Protein AF-A0A962I9Q2-F1 (afdb_monomer_lite)

Sequence (167 aa):
MNTPLRLLSTALTLSVSMLVAMPAAAHQPDPVRQAERAGRWLQLDPQQVEQLAHFFTDVRLQRVSRRSDLRDQLLAVLTPEQRIRWQELRGQGPRWQDVDMGLEERLSWWQSALDLSQSQLAQIRQQLQQARSQAQQTRAQRRAELEAIVGTDKAQRIAEWADRRRR

Foldseek 3Di:
DDDDDDDPDPDDPLDPVPLQLDDPPDDPDQLLVLLVVLCVVLVNDPVLSVLSSVLSVVSVVVSVVLVVVLVVQLVVLADPVLNVLVVVCVPVADDSNPPVQDPVNSLVVSCVSSVDDPVSSVSNVVSVVVSVVVSVVVVVVSLVSNCVSRNPVSSSVSSVVVVVVVD

Secondary structure (DSSP, 8-state):
----------------TTTTSPPPSS-PPPHHHHHHHHHHHHT--HHHHHHHHHHHHHHHHHHHHHHHHHHHHHHHHS-HHHHHHHHHTTTTSPPTT-TTS-HHHHHHHHHHHHT--HHHHHHHHHHHHHHHHHHHHHHHHHHHHHHHHH-HHHHHHHHHHHHHTT-

pLDDT: mean 75.18, std 19.39, range [30.12, 94.94]

Structure (mmCIF, N/CA/C/O backbone):
data_AF-A0A962I9Q2-F1
#
_entry.id   AF-A0A962I9Q2-F1
#
loop_
_atom_site.group_PDB
_atom_site.id
_atom_site.type_symbol
_atom_site.label_atom_id
_atom_site.label_alt_id
_atom_site.label_comp_id
_atom_site.label_asym_id
_atom_site.label_entity_id
_atom_site.label_seq_id
_atom_site.pdbx_PDB_ins_code
_atom_site.Cartn_x
_atom_site.Cartn_y
_atom_site.Cartn_z
_atom_site.occupancy
_atom_site.B_iso_or_equiv
_atom_site.auth_seq_id
_atom_site.auth_comp_id
_atom_site.auth_asym_id
_atom_site.auth_atom_id
_atom_site.pdbx_PDB_model_num
ATOM 1 N N . MET A 1 1 ? -26.429 -38.174 18.834 1.00 37.44 1 MET A N 1
ATOM 2 C CA . MET A 1 1 ? -25.461 -38.104 17.719 1.00 37.44 1 MET A CA 1
ATOM 3 C C . MET A 1 1 ? -25.280 -36.639 17.366 1.00 37.44 1 MET A C 1
ATOM 5 O O . MET A 1 1 ? -26.260 -35.966 17.086 1.00 37.44 1 MET A O 1
ATOM 9 N N . ASN A 1 2 ? -24.051 -36.151 17.523 1.00 42.28 2 ASN A N 1
ATOM 10 C CA . ASN A 1 2 ? -23.639 -34.762 17.335 1.00 42.28 2 ASN A CA 1
ATOM 11 C C . ASN A 1 2 ? -23.337 -34.484 15.860 1.00 42.28 2 ASN A C 1
ATOM 13 O O . ASN A 1 2 ? -22.423 -35.098 15.319 1.00 42.28 2 ASN A O 1
ATOM 17 N N . THR A 1 3 ? -23.997 -33.486 15.275 1.00 37.88 3 THR A N 1
ATOM 18 C CA . THR A 1 3 ? -23.502 -32.749 14.100 1.00 37.88 3 THR A CA 1
ATOM 19 C C . THR A 1 3 ? -24.063 -31.324 14.112 1.00 37.88 3 THR A C 1
ATOM 21 O O . THR A 1 3 ? -25.251 -31.151 13.845 1.00 37.88 3 THR A O 1
ATOM 24 N N . PRO A 1 4 ? -23.246 -30.289 14.382 1.00 41.81 4 PRO A N 1
ATOM 25 C CA . PRO A 1 4 ? -23.592 -28.907 14.082 1.00 41.81 4 PRO A CA 1
ATOM 26 C C . PRO A 1 4 ? -23.031 -28.534 12.701 1.00 41.81 4 PRO A C 1
ATOM 28 O O . PRO A 1 4 ? -21.839 -28.260 12.551 1.00 41.81 4 PRO A O 1
ATOM 31 N N . LEU A 1 5 ? -23.880 -28.517 11.671 1.00 37.12 5 LEU A N 1
ATOM 32 C CA . LEU A 1 5 ? -23.517 -27.969 10.362 1.00 37.12 5 LEU A CA 1
ATOM 33 C C . LEU A 1 5 ? -23.877 -26.483 10.308 1.00 37.12 5 LEU A C 1
ATOM 35 O O . LEU A 1 5 ? -25.006 -26.075 10.059 1.00 37.12 5 LEU A O 1
ATOM 39 N N . ARG A 1 6 ? -22.836 -25.707 10.606 1.00 38.56 6 ARG A N 1
ATOM 40 C CA . ARG A 1 6 ? -22.560 -24.324 10.209 1.00 38.56 6 ARG A CA 1
ATOM 41 C C . ARG A 1 6 ? -23.397 -23.839 9.014 1.00 38.56 6 ARG A C 1
ATOM 43 O O . ARG A 1 6 ? -23.113 -24.205 7.880 1.00 38.56 6 ARG A O 1
ATOM 50 N N . LEU A 1 7 ? -24.326 -22.918 9.264 1.00 35.06 7 LEU A N 1
ATOM 51 C CA . LEU A 1 7 ? -24.948 -22.069 8.241 1.00 35.06 7 LEU A CA 1
ATOM 52 C C . LEU A 1 7 ? -25.103 -20.634 8.761 1.00 35.06 7 LEU A C 1
ATOM 54 O O . LEU A 1 7 ? -26.203 -20.124 8.898 1.00 35.06 7 LEU A O 1
ATOM 58 N N . LEU A 1 8 ? -23.986 -19.976 9.071 1.00 35.38 8 LEU A N 1
ATOM 59 C CA . LEU A 1 8 ? -23.926 -18.521 9.242 1.00 35.38 8 LEU A CA 1
ATOM 60 C C . LEU A 1 8 ? -22.542 -18.045 8.801 1.00 35.38 8 LEU A C 1
ATOM 62 O O . LEU A 1 8 ? -21.641 -17.920 9.623 1.00 35.38 8 LEU A O 1
ATOM 66 N N . SER A 1 9 ? -22.329 -17.855 7.500 1.00 30.12 9 SER A N 1
ATOM 67 C CA . SER A 1 9 ? -21.156 -17.140 6.963 1.00 30.12 9 SER A CA 1
ATOM 68 C C . SER A 1 9 ? -21.390 -16.786 5.494 1.00 30.12 9 SER A C 1
ATOM 70 O O . SER A 1 9 ? -20.625 -17.149 4.607 1.00 30.12 9 SER A O 1
ATOM 72 N N . THR A 1 10 ? -22.480 -16.083 5.220 1.00 33.97 10 THR A N 1
ATOM 73 C CA . THR A 1 10 ? -22.697 -15.416 3.936 1.00 33.97 10 THR A CA 1
ATOM 74 C C . THR A 1 10 ? -22.940 -13.946 4.214 1.00 33.97 10 THR A C 1
ATOM 76 O O . THR A 1 10 ? -23.794 -13.607 5.025 1.00 33.97 10 THR A O 1
ATOM 79 N N . ALA A 1 11 ? -22.175 -13.112 3.508 1.00 30.58 11 ALA A N 1
ATOM 80 C CA . ALA A 1 11 ? -22.222 -11.652 3.474 1.00 30.58 11 ALA A CA 1
ATOM 81 C C . ALA A 1 11 ? -21.512 -10.907 4.618 1.00 30.58 11 ALA A C 1
ATOM 83 O O . ALA A 1 11 ? -22.130 -10.282 5.470 1.00 30.58 11 ALA A O 1
ATOM 84 N N . LEU A 1 12 ? -20.177 -10.867 4.550 1.00 30.83 12 LEU A N 1
ATOM 85 C CA . LEU A 1 12 ? -19.412 -9.748 5.113 1.00 30.83 12 LEU A CA 1
ATOM 86 C C . LEU A 1 12 ? -18.120 -9.500 4.317 1.00 30.83 12 LEU A C 1
ATOM 88 O O . LEU A 1 12 ? -17.022 -9.380 4.853 1.00 30.83 12 LEU A O 1
ATOM 92 N N . THR A 1 13 ? -18.251 -9.353 2.996 1.00 33.12 13 THR A N 1
ATOM 93 C CA . THR A 1 13 ? -17.279 -8.620 2.166 1.00 33.12 13 THR A CA 1
ATOM 94 C C . THR A 1 13 ? -17.419 -7.118 2.426 1.00 33.12 13 THR A C 1
ATOM 96 O O . THR A 1 13 ? -17.725 -6.336 1.532 1.00 33.12 13 THR A O 1
ATOM 99 N N . LEU A 1 14 ? -17.224 -6.701 3.679 1.00 32.25 14 LEU A N 1
ATOM 100 C CA . LEU A 1 14 ? -17.063 -5.293 4.018 1.00 32.25 14 LEU A CA 1
ATOM 101 C C . LEU A 1 14 ? -15.599 -4.925 3.815 1.00 32.25 14 LEU A C 1
ATOM 103 O O . LEU A 1 14 ? -14.709 -5.166 4.631 1.00 32.25 14 LEU A O 1
ATOM 107 N N . SER A 1 15 ? -15.395 -4.413 2.612 1.00 31.53 15 SER A N 1
ATOM 108 C CA . SER A 1 15 ? -14.269 -3.661 2.106 1.00 31.53 15 SER A CA 1
ATOM 109 C C . SER A 1 15 ? -13.566 -2.804 3.163 1.00 31.53 15 SER A C 1
ATOM 111 O O . SER A 1 15 ? -13.882 -1.638 3.359 1.00 31.53 15 SER A O 1
ATOM 113 N N . VAL A 1 16 ? -12.465 -3.312 3.722 1.00 34.25 16 VAL A N 1
ATOM 114 C CA . VAL A 1 16 ? -11.354 -2.440 4.132 1.00 34.25 16 VAL A CA 1
ATOM 115 C C . VAL A 1 16 ? -10.682 -1.961 2.842 1.00 34.25 16 VAL A C 1
ATOM 117 O O . VAL A 1 16 ? -9.605 -2.411 2.443 1.00 34.25 16 VAL A O 1
ATOM 120 N N . SER A 1 17 ? -11.347 -1.039 2.145 1.00 37.56 17 SER A N 1
ATOM 121 C CA . SER A 1 17 ? -10.902 -0.448 0.878 1.00 37.56 17 SER A CA 1
ATOM 122 C C . SER A 1 17 ? -9.641 0.415 1.026 1.00 37.56 17 SER A C 1
ATOM 124 O O . SER A 1 17 ? -9.272 1.136 0.105 1.00 37.56 17 SER A O 1
ATOM 126 N N . MET A 1 18 ? -8.960 0.408 2.175 1.00 39.91 18 MET A N 1
ATOM 127 C CA . MET A 1 18 ? -7.832 1.305 2.440 1.00 39.91 18 MET A CA 1
ATOM 128 C C . MET A 1 18 ? -6.444 0.747 2.116 1.00 39.91 18 MET A C 1
ATOM 130 O O . MET A 1 18 ? -5.516 1.544 2.022 1.00 39.91 18 MET A O 1
ATOM 134 N N . LEU A 1 19 ? -6.251 -0.560 1.909 1.00 38.22 19 LEU A N 1
ATOM 135 C CA . LEU A 1 19 ? -4.876 -1.085 1.790 1.00 38.22 19 LEU A CA 1
ATOM 136 C C . LEU A 1 19 ? -4.349 -1.241 0.349 1.00 38.22 19 LEU A C 1
ATOM 138 O O . LEU A 1 19 ? -3.215 -1.666 0.189 1.00 38.22 19 LEU A O 1
ATOM 142 N N . VAL A 1 20 ? -5.142 -0.950 -0.696 1.00 34.97 20 VAL A N 1
ATOM 143 C CA . VAL A 1 20 ? -4.690 -0.996 -2.122 1.00 34.97 20 VAL A CA 1
ATOM 144 C C . VAL A 1 20 ? -5.275 0.140 -2.979 1.00 34.97 20 VAL A C 1
ATOM 146 O O . VAL A 1 20 ? -4.680 0.467 -3.996 1.00 34.97 20 VAL A O 1
ATOM 149 N N . ALA A 1 21 ? -6.356 0.823 -2.578 1.00 32.22 21 ALA A N 1
ATOM 150 C CA . ALA A 1 21 ? -6.759 2.056 -3.263 1.00 32.22 21 ALA A CA 1
ATOM 151 C C . ALA A 1 21 ? -5.836 3.199 -2.801 1.00 32.22 21 ALA A C 1
ATOM 153 O O . ALA A 1 21 ? -6.007 3.754 -1.715 1.00 32.22 21 ALA A O 1
ATOM 154 N N . MET A 1 22 ? -4.775 3.459 -3.566 1.00 42.94 22 MET A N 1
ATOM 155 C CA . MET A 1 22 ? -3.738 4.444 -3.250 1.00 42.94 22 MET A CA 1
ATOM 156 C C . MET A 1 22 ? -4.220 5.856 -3.582 1.00 42.94 22 MET A C 1
ATOM 158 O O . MET A 1 22 ? -4.371 6.085 -4.758 1.00 42.94 22 MET A O 1
ATOM 162 N N . PRO A 1 23 ? -4.381 6.834 -2.674 1.00 35.72 23 PRO A N 1
ATOM 163 C CA . PRO A 1 23 ? -4.408 8.246 -3.068 1.00 35.72 23 PRO A CA 1
ATOM 164 C C . PRO A 1 23 ? -2.978 8.804 -3.218 1.00 35.72 23 PRO A C 1
ATOM 166 O O . PRO A 1 23 ? -2.090 8.484 -2.416 1.00 35.72 23 PRO A O 1
ATOM 169 N N . ALA A 1 24 ? -2.745 9.639 -4.240 1.00 39.56 24 ALA A N 1
ATOM 170 C CA . ALA A 1 24 ? -1.550 10.477 -4.362 1.00 39.56 24 ALA A CA 1
ATOM 171 C C . ALA A 1 24 ? -1.503 11.490 -3.215 1.00 39.56 24 ALA A C 1
ATOM 173 O O . ALA A 1 24 ? -2.493 11.744 -2.541 1.00 39.56 24 ALA A O 1
ATOM 174 N N . ALA A 1 25 ? -0.319 12.054 -3.000 1.00 41.66 25 ALA A N 1
ATOM 175 C CA . ALA A 1 25 ? 0.096 12.844 -1.844 1.00 41.66 25 ALA A CA 1
ATOM 176 C C . ALA A 1 25 ? -0.668 14.169 -1.590 1.00 41.66 25 ALA A C 1
ATOM 178 O O . ALA A 1 25 ? -0.175 15.016 -0.851 1.00 41.66 25 ALA A O 1
ATOM 179 N N . ALA A 1 26 ? -1.862 14.366 -2.145 1.00 43.34 26 ALA A N 1
ATOM 180 C CA . ALA A 1 26 ? -2.720 15.491 -1.814 1.00 43.34 26 ALA A CA 1
ATOM 181 C C . ALA A 1 26 ? -3.486 15.179 -0.514 1.00 43.34 26 ALA A C 1
ATOM 183 O O . ALA A 1 26 ? -4.490 14.476 -0.519 1.00 43.34 26 ALA A O 1
ATOM 184 N N . HIS A 1 27 ? -2.968 15.683 0.611 1.00 52.44 27 HIS A N 1
ATOM 185 C CA . HIS A 1 27 ? -3.623 15.697 1.927 1.00 52.44 27 HIS A CA 1
ATOM 186 C C . HIS A 1 27 ? -4.040 14.324 2.485 1.00 52.44 27 HIS A C 1
ATOM 188 O O . HIS A 1 27 ? -5.214 14.058 2.743 1.00 52.44 27 HIS A O 1
ATOM 194 N N . GLN A 1 28 ? -3.062 13.461 2.791 1.00 59.19 28 GLN A N 1
ATOM 195 C CA . GLN A 1 28 ? -3.331 12.411 3.781 1.00 59.19 28 GLN A CA 1
ATOM 196 C C . GLN A 1 28 ? -3.584 13.078 5.141 1.00 59.19 28 GLN A C 1
ATOM 198 O O . GLN A 1 28 ? -2.716 13.820 5.608 1.00 59.19 28 GLN A O 1
ATOM 203 N N . PRO A 1 29 ? -4.746 12.853 5.778 1.00 66.06 29 PRO A N 1
ATOM 204 C CA . PRO A 1 29 ? -5.033 13.481 7.054 1.00 66.06 29 PRO A CA 1
ATOM 205 C C . PRO A 1 29 ? -4.037 12.986 8.110 1.00 66.06 29 PRO A C 1
ATOM 207 O O . PRO A 1 29 ? -3.682 11.809 8.122 1.00 66.06 29 PRO A O 1
ATOM 210 N N . ASP A 1 30 ? -3.605 13.875 8.999 1.00 83.88 30 ASP A N 1
ATOM 211 C CA . ASP A 1 30 ? -2.738 13.543 10.134 1.00 83.88 30 ASP A CA 1
ATOM 212 C C . ASP A 1 30 ? -3.307 12.349 10.941 1.00 83.88 30 ASP A C 1
ATOM 214 O O . ASP A 1 30 ? -4.473 12.426 11.350 1.00 83.88 30 ASP A O 1
ATOM 218 N N . PRO A 1 31 ? -2.545 11.246 11.129 1.00 85.12 31 PRO A N 1
ATOM 219 C CA . PRO A 1 31 ? -3.014 10.036 11.807 1.00 85.12 31 PRO A CA 1
ATOM 220 C C . PRO A 1 31 ? -3.522 10.300 13.228 1.00 85.12 31 PRO A C 1
ATOM 222 O O . PRO A 1 31 ? -4.523 9.700 13.616 1.00 85.12 31 PRO A O 1
ATOM 225 N N . VAL A 1 32 ? -2.933 11.255 13.956 1.00 87.31 32 VAL A N 1
ATOM 226 C CA . VAL A 1 32 ? -3.389 11.626 15.306 1.00 87.31 32 VAL A CA 1
ATOM 227 C C . VAL A 1 32 ? -4.784 12.244 15.235 1.00 87.31 32 VAL A C 1
ATOM 229 O O . VAL A 1 32 ? -5.741 11.735 15.818 1.00 87.31 32 VAL A O 1
ATOM 232 N N . ARG A 1 33 ? -4.965 13.258 14.381 1.00 88.75 33 ARG A N 1
ATOM 233 C CA . ARG A 1 33 ? -6.284 13.871 14.141 1.00 88.75 33 ARG A CA 1
ATOM 234 C C . ARG A 1 33 ? -7.304 12.893 13.563 1.00 88.75 33 ARG A C 1
ATOM 236 O O . ARG A 1 33 ? -8.510 13.146 13.631 1.00 88.75 33 ARG A O 1
ATOM 243 N N . GLN A 1 34 ? -6.874 11.843 12.863 1.00 86.38 34 GLN A N 1
ATOM 244 C CA . GLN A 1 34 ? -7.782 10.788 12.408 1.00 86.38 34 GLN A CA 1
ATOM 245 C C . GLN A 1 34 ? -8.267 9.948 13.583 1.00 86.38 34 GLN A C 1
ATOM 247 O O . GLN A 1 34 ? -9.478 9.774 13.713 1.00 86.38 34 GLN A O 1
ATOM 252 N N . ALA A 1 35 ? -7.352 9.495 14.439 1.00 88.88 35 ALA A N 1
ATOM 253 C CA . ALA A 1 35 ? -7.674 8.712 15.622 1.00 88.88 35 ALA A CA 1
ATOM 254 C C . ALA A 1 35 ? -8.592 9.478 16.580 1.00 88.88 35 ALA A C 1
ATOM 256 O O . ALA A 1 35 ? -9.615 8.940 16.979 1.00 88.88 35 ALA A O 1
ATOM 257 N N . GLU A 1 36 ? -8.339 10.762 16.841 1.00 90.00 36 GLU A N 1
ATOM 258 C CA . GLU A 1 36 ? -9.220 11.602 17.670 1.00 90.00 36 GLU A CA 1
ATOM 259 C C . GLU A 1 36 ? -10.638 11.735 17.095 1.00 90.00 36 GLU A C 1
ATOM 261 O O . GLU A 1 36 ? -11.637 11.773 17.817 1.00 90.00 36 GLU A O 1
ATOM 266 N N . ARG A 1 37 ? -10.757 11.849 15.766 1.00 88.75 37 ARG A N 1
ATOM 267 C CA . ARG A 1 37 ? -12.063 11.959 15.098 1.00 88.75 37 ARG A CA 1
ATOM 268 C C . ARG A 1 37 ? -12.814 10.633 15.120 1.00 88.75 37 ARG A C 1
ATOM 270 O O . ARG A 1 37 ? -14.013 10.639 15.388 1.00 88.75 37 ARG A O 1
ATOM 277 N N . ALA A 1 38 ? -12.120 9.526 14.866 1.00 86.56 38 ALA A N 1
ATOM 278 C CA . ALA A 1 38 ? -12.684 8.188 15.000 1.00 86.56 38 ALA A CA 1
ATOM 279 C C . ALA A 1 38 ? -13.093 7.917 16.457 1.00 86.56 38 ALA A C 1
ATOM 281 O O . ALA A 1 38 ? -14.210 7.477 16.701 1.00 86.56 38 ALA A O 1
ATOM 282 N N . GLY A 1 39 ? -12.242 8.293 17.413 1.00 89.25 39 GLY A N 1
ATOM 283 C CA . GLY A 1 39 ? -12.473 8.191 18.849 1.00 89.25 39 GLY A CA 1
ATOM 284 C C . GLY A 1 39 ? -13.740 8.894 19.302 1.00 89.25 39 GLY A C 1
ATOM 285 O O . GLY A 1 39 ? -14.584 8.276 19.943 1.00 89.25 39 GLY A O 1
ATOM 286 N N . ARG A 1 40 ? -13.938 10.149 18.880 1.00 90.25 40 ARG A N 1
ATOM 287 C CA . ARG A 1 40 ? -15.179 10.892 19.154 1.00 90.25 40 ARG A CA 1
ATOM 288 C C . ARG A 1 40 ? -16.413 10.231 18.547 1.00 90.25 40 ARG A C 1
ATOM 290 O O . ARG A 1 40 ? -17.448 10.158 19.197 1.00 90.25 40 ARG A O 1
ATOM 297 N N . TRP A 1 41 ? -16.316 9.747 17.311 1.00 87.44 41 TRP A N 1
ATOM 298 C CA . TRP A 1 41 ? -17.453 9.128 16.624 1.00 87.44 41 TRP A CA 1
ATOM 299 C C . TRP A 1 41 ? -17.824 7.745 17.194 1.00 87.44 41 TRP A C 1
ATOM 301 O O . TRP A 1 41 ? -18.988 7.345 17.153 1.00 87.44 41 TRP A O 1
ATOM 311 N N . LEU A 1 42 ? -16.846 7.025 17.744 1.00 87.25 42 LEU A N 1
ATOM 312 C CA . LEU A 1 42 ? -16.993 5.663 18.270 1.00 87.25 42 LEU A CA 1
ATOM 313 C C . LEU A 1 42 ? -17.046 5.582 19.790 1.00 87.25 42 LEU A C 1
ATOM 315 O O . LEU A 1 42 ? -17.205 4.480 20.316 1.00 87.25 42 LEU A O 1
ATOM 319 N N . GLN A 1 43 ? -16.905 6.720 20.473 1.00 90.50 43 GLN A N 1
ATOM 320 C CA . GLN A 1 43 ? -16.812 6.794 21.929 1.00 90.50 43 GLN A CA 1
ATOM 321 C C . GLN A 1 43 ? -15.723 5.834 22.437 1.00 90.50 43 GLN A C 1
ATOM 323 O O . GLN A 1 43 ? -15.980 4.902 23.201 1.00 90.50 43 GLN A O 1
ATOM 328 N N . LEU A 1 44 ? -14.515 5.989 21.891 1.00 91.25 44 LEU A N 1
ATOM 329 C CA . LEU A 1 44 ? -13.325 5.298 22.387 1.00 91.25 44 LEU A CA 1
ATOM 330 C C 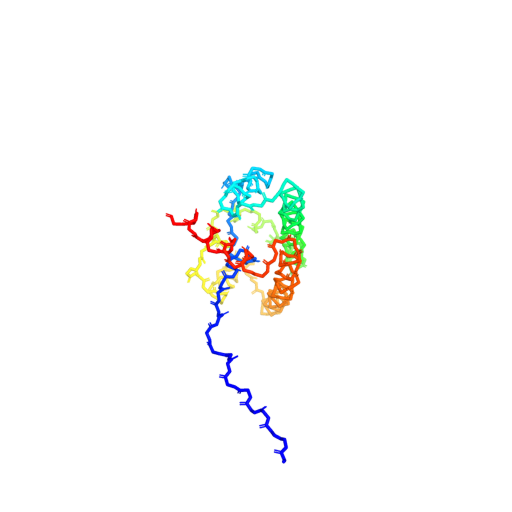. LEU A 1 44 ? -12.813 6.021 23.629 1.00 91.25 44 LEU A C 1
ATOM 332 O O . LEU A 1 44 ? -12.903 7.249 23.709 1.00 91.25 44 LEU A O 1
ATOM 336 N N . ASP A 1 45 ? -12.266 5.269 24.576 1.00 94.75 45 ASP A N 1
ATOM 337 C CA . ASP A 1 45 ? -11.553 5.874 25.696 1.00 94.75 45 ASP A CA 1
ATOM 338 C C . ASP A 1 45 ? -10.212 6.491 25.232 1.00 94.75 45 ASP A C 1
ATOM 340 O O . ASP A 1 45 ? -9.732 6.191 24.130 1.00 94.75 45 ASP A O 1
ATOM 344 N N . PRO A 1 46 ? -9.591 7.374 26.036 1.00 94.38 46 PRO A N 1
ATOM 345 C CA . PRO A 1 46 ? -8.355 8.049 25.644 1.00 94.38 46 PRO A CA 1
ATOM 346 C C . PRO A 1 46 ? -7.203 7.098 25.290 1.00 94.38 46 PRO A C 1
ATOM 348 O O . PRO A 1 46 ? -6.454 7.381 24.355 1.00 94.38 46 PRO A O 1
ATOM 351 N N . GLN A 1 47 ? -7.089 5.960 25.979 1.00 94.94 47 GLN A N 1
ATOM 352 C CA . GLN A 1 47 ? -6.038 4.975 25.733 1.00 94.94 47 GLN A CA 1
ATOM 353 C C . GLN A 1 47 ? -6.261 4.262 24.391 1.00 94.94 47 GLN A C 1
ATOM 355 O O . GLN A 1 47 ? -5.325 4.101 23.608 1.00 94.94 47 GLN A O 1
ATOM 360 N N . GLN A 1 48 ? -7.506 3.907 24.064 1.00 92.50 48 GLN A N 1
ATOM 361 C CA . GLN A 1 48 ? -7.870 3.371 22.749 1.00 92.50 48 GLN A CA 1
ATOM 362 C C . GLN A 1 48 ? -7.600 4.371 21.617 1.00 92.50 48 GLN A C 1
ATOM 364 O O . GLN A 1 48 ? -7.178 3.973 20.530 1.00 92.50 48 GLN A O 1
ATOM 369 N N . VAL A 1 49 ? -7.826 5.669 21.847 1.00 93.31 49 VAL A N 1
ATOM 370 C CA . VAL A 1 49 ? -7.521 6.721 20.860 1.00 93.31 49 VAL A CA 1
ATOM 371 C C . VAL A 1 49 ? -6.020 6.825 20.605 1.00 93.31 49 VAL A C 1
ATOM 373 O O . VAL A 1 49 ? -5.609 6.909 19.447 1.00 93.31 49 VAL A O 1
ATOM 376 N N . GLU A 1 50 ? -5.202 6.781 21.653 1.00 94.81 50 GLU A N 1
ATOM 377 C CA . GLU A 1 50 ? -3.742 6.794 21.535 1.00 94.81 50 GLU A CA 1
ATOM 378 C C . GLU A 1 50 ? -3.228 5.566 20.767 1.00 94.81 50 GLU A C 1
ATOM 380 O O . GLU A 1 50 ? -2.499 5.699 19.780 1.00 94.81 50 GLU A O 1
ATOM 385 N N . GLN A 1 51 ? -3.686 4.366 21.135 1.00 93.25 51 GLN A N 1
ATOM 386 C CA . GLN A 1 51 ? -3.339 3.128 20.430 1.00 93.25 51 GLN A CA 1
ATOM 387 C C . GLN A 1 51 ? -3.771 3.159 18.956 1.00 93.25 51 GLN A C 1
ATOM 389 O O . GLN A 1 51 ? -3.028 2.724 18.072 1.00 93.25 51 GLN A O 1
ATOM 394 N N . LEU A 1 52 ? -4.941 3.731 18.661 1.00 91.19 52 LEU A N 1
ATOM 395 C CA . LEU A 1 52 ? -5.420 3.905 17.293 1.00 91.19 52 LEU A CA 1
ATOM 396 C C . LEU A 1 52 ? -4.559 4.901 16.494 1.00 91.19 52 LEU A C 1
ATOM 398 O O . LEU A 1 52 ? -4.345 4.705 15.295 1.00 91.19 52 LEU A O 1
ATOM 402 N N . ALA A 1 53 ? -4.034 5.950 17.134 1.00 90.62 53 ALA A N 1
ATOM 403 C CA . ALA A 1 53 ? -3.121 6.903 16.503 1.00 90.62 53 ALA A CA 1
ATOM 404 C C . ALA A 1 53 ? -1.788 6.246 16.119 1.00 90.62 53 ALA A C 1
ATOM 406 O O . ALA A 1 53 ? -1.304 6.446 14.996 1.00 90.62 53 ALA A O 1
ATOM 407 N N . HIS A 1 54 ? -1.230 5.417 17.007 1.00 92.56 54 HIS A N 1
ATOM 408 C CA . HIS A 1 54 ? -0.054 4.597 16.706 1.00 92.56 54 HIS A CA 1
ATOM 409 C C . HIS A 1 54 ? -0.327 3.645 15.544 1.00 92.56 54 HIS A C 1
ATOM 411 O O . HIS A 1 54 ? 0.395 3.668 14.547 1.00 92.56 54 HIS A O 1
ATOM 417 N N . PHE A 1 55 ? -1.438 2.910 15.600 1.00 90.50 55 PHE A N 1
ATOM 418 C CA . PHE A 1 55 ? -1.846 2.008 14.528 1.00 90.50 55 PHE A CA 1
ATOM 419 C C . PHE A 1 55 ? -1.950 2.717 13.165 1.00 90.50 55 PHE A C 1
ATOM 421 O O . PHE A 1 55 ? -1.408 2.242 12.164 1.00 90.50 55 PHE A O 1
ATOM 428 N N . PHE A 1 56 ? -2.600 3.885 13.093 1.00 87.62 56 PHE A N 1
ATOM 429 C CA . PHE A 1 56 ? -2.694 4.645 11.841 1.00 87.62 56 PHE A CA 1
ATOM 430 C C . PHE A 1 56 ? -1.343 5.165 11.350 1.00 87.62 56 PHE A C 1
ATOM 432 O O . PHE A 1 56 ? -1.109 5.213 10.136 1.00 87.62 56 PHE A O 1
ATOM 439 N N . THR A 1 57 ? -0.450 5.530 12.266 1.00 88.75 57 THR A N 1
ATOM 440 C CA . THR A 1 57 ? 0.917 5.941 11.935 1.00 88.75 57 THR A CA 1
ATOM 441 C C . THR A 1 57 ? 1.696 4.779 11.327 1.00 88.75 57 THR A C 1
ATOM 443 O O . THR A 1 57 ? 2.258 4.928 10.240 1.00 88.75 57 THR A O 1
ATOM 446 N N . ASP A 1 58 ? 1.636 3.598 11.936 1.00 89.06 58 ASP A N 1
ATOM 447 C CA . ASP A 1 58 ? 2.319 2.397 11.452 1.00 89.06 58 ASP A CA 1
ATOM 448 C C . ASP A 1 58 ? 1.797 1.952 10.088 1.00 89.06 58 ASP A C 1
ATOM 450 O O . ASP A 1 58 ? 2.574 1.683 9.168 1.00 89.06 58 ASP A O 1
ATOM 454 N N . VAL A 1 59 ? 0.472 1.938 9.906 1.00 85.50 59 VAL A N 1
ATOM 455 C CA . VAL A 1 59 ? -0.152 1.633 8.611 1.00 85.50 59 VAL A CA 1
ATOM 456 C C . VAL A 1 59 ? 0.308 2.624 7.540 1.00 85.50 59 VAL A C 1
ATOM 458 O O . VAL A 1 59 ? 0.538 2.233 6.389 1.00 85.50 59 VAL A O 1
ATOM 461 N N . ARG A 1 60 ? 0.463 3.906 7.888 1.00 84.31 60 ARG A N 1
ATOM 462 C CA . ARG A 1 60 ? 0.953 4.933 6.965 1.00 84.31 60 ARG A CA 1
ATOM 463 C C . ARG A 1 60 ? 2.423 4.715 6.609 1.00 84.31 60 ARG A C 1
ATOM 465 O O . ARG A 1 60 ? 2.744 4.712 5.420 1.00 84.31 60 ARG A O 1
ATOM 472 N N . LEU A 1 61 ? 3.293 4.512 7.595 1.00 85.44 61 LEU A N 1
ATOM 473 C CA . LEU A 1 61 ? 4.724 4.279 7.380 1.00 85.44 61 LEU A CA 1
ATOM 474 C C . LEU A 1 61 ? 4.960 3.019 6.547 1.00 85.44 61 LEU A C 1
ATOM 476 O O . LEU A 1 61 ? 5.641 3.070 5.522 1.00 85.44 61 LEU A O 1
ATOM 480 N N . GLN A 1 62 ? 4.301 1.918 6.906 1.00 84.19 62 GLN A N 1
ATOM 481 C CA . GLN A 1 62 ? 4.390 0.660 6.173 1.00 84.19 62 GLN A CA 1
ATOM 482 C C . GLN A 1 62 ? 3.901 0.805 4.726 1.00 84.19 62 GLN A C 1
ATOM 484 O O . GLN A 1 62 ? 4.481 0.221 3.813 1.00 84.19 62 GLN A O 1
ATOM 489 N N . ARG A 1 63 ? 2.854 1.603 4.483 1.00 79.50 63 ARG A N 1
ATOM 490 C CA . ARG A 1 63 ? 2.374 1.884 3.122 1.00 79.50 63 ARG A CA 1
ATOM 491 C C . ARG A 1 63 ? 3.407 2.648 2.299 1.00 79.50 63 ARG A C 1
ATOM 493 O O . ARG A 1 63 ? 3.593 2.331 1.125 1.00 79.50 63 ARG A O 1
ATOM 500 N N . VAL A 1 64 ? 4.040 3.665 2.884 1.00 80.06 64 VAL A N 1
ATOM 501 C CA . VAL A 1 64 ? 5.071 4.459 2.201 1.00 80.06 64 VAL A CA 1
ATOM 502 C C . VAL A 1 64 ? 6.281 3.589 1.871 1.00 80.06 64 VAL A C 1
ATOM 504 O O . VAL A 1 64 ? 6.709 3.603 0.717 1.00 80.06 64 VAL A O 1
ATOM 507 N N . SER A 1 65 ? 6.761 2.799 2.836 1.00 83.56 65 SER A N 1
ATOM 508 C CA . SER A 1 65 ? 7.867 1.853 2.642 1.00 83.56 65 SER A CA 1
ATOM 509 C C . SER A 1 65 ? 7.542 0.853 1.534 1.00 83.56 65 SER A C 1
ATOM 511 O O . SER A 1 65 ? 8.220 0.866 0.517 1.00 83.56 65 SER A O 1
ATOM 513 N N . ARG A 1 66 ? 6.421 0.123 1.615 1.00 82.81 66 ARG A N 1
ATOM 514 C CA . ARG A 1 66 ? 6.030 -0.850 0.574 1.00 82.81 66 ARG A CA 1
ATOM 515 C C . ARG A 1 66 ? 5.919 -0.254 -0.815 1.00 82.81 66 ARG A C 1
ATOM 517 O O . ARG A 1 66 ? 6.219 -0.919 -1.799 1.00 82.81 66 ARG A O 1
ATOM 524 N N . ARG A 1 67 ? 5.434 0.986 -0.914 1.00 79.12 67 ARG A N 1
ATOM 525 C CA . ARG A 1 67 ? 5.361 1.681 -2.200 1.00 79.12 67 ARG A CA 1
ATOM 526 C C . ARG A 1 67 ? 6.756 1.977 -2.740 1.00 79.12 67 ARG A C 1
ATOM 528 O O . ARG A 1 67 ? 6.944 1.870 -3.947 1.00 79.12 67 ARG A O 1
ATOM 535 N N . SER A 1 68 ? 7.686 2.387 -1.878 1.00 80.56 68 SER A N 1
ATOM 536 C CA . SER A 1 68 ? 9.084 2.559 -2.276 1.00 80.56 68 SER A CA 1
ATOM 537 C C . SER A 1 68 ? 9.668 1.223 -2.713 1.00 80.56 68 SER A C 1
ATOM 539 O O . SER A 1 68 ? 10.096 1.121 -3.852 1.00 80.56 68 SER A O 1
ATOM 541 N N . ASP A 1 69 ? 9.550 0.187 -1.884 1.00 85.38 69 ASP A N 1
ATOM 542 C CA . ASP A 1 69 ? 10.129 -1.132 -2.143 1.00 85.38 69 ASP A CA 1
ATOM 543 C C . ASP A 1 69 ? 9.604 -1.732 -3.452 1.00 85.38 69 ASP A C 1
ATOM 545 O O . ASP A 1 69 ? 10.382 -2.183 -4.288 1.00 85.38 69 ASP A O 1
ATOM 549 N N . LEU A 1 70 ? 8.286 -1.676 -3.684 1.00 83.88 70 LEU A N 1
ATOM 550 C CA . LEU A 1 70 ? 7.684 -2.149 -4.931 1.00 83.88 70 LEU A CA 1
ATOM 551 C C . LEU A 1 70 ? 8.175 -1.342 -6.134 1.00 83.88 70 LEU A C 1
ATOM 553 O O . LEU A 1 70 ? 8.474 -1.909 -7.179 1.00 83.88 70 LEU A O 1
ATOM 557 N N . ARG A 1 71 ? 8.263 -0.015 -6.010 1.00 83.38 71 ARG A N 1
ATOM 558 C CA . ARG A 1 71 ? 8.798 0.823 -7.088 1.00 83.38 71 ARG A CA 1
ATOM 559 C C . ARG A 1 71 ? 10.246 0.447 -7.386 1.00 83.38 71 ARG A C 1
ATOM 561 O O . ARG A 1 71 ? 10.602 0.331 -8.551 1.00 83.38 71 ARG A O 1
ATOM 568 N N . ASP A 1 72 ? 11.061 0.262 -6.359 1.00 85.31 72 ASP A N 1
ATOM 569 C CA . ASP A 1 72 ? 12.482 -0.023 -6.510 1.00 85.31 72 ASP A CA 1
ATOM 570 C C . ASP A 1 72 ? 12.687 -1.426 -7.128 1.00 85.31 72 ASP A C 1
ATOM 572 O O . ASP A 1 72 ? 13.510 -1.583 -8.029 1.00 85.31 72 ASP A O 1
ATOM 576 N N . GLN A 1 73 ? 11.846 -2.408 -6.771 1.00 85.75 73 GLN A N 1
ATOM 577 C CA . GLN A 1 73 ? 11.779 -3.725 -7.425 1.00 85.75 73 GLN A CA 1
ATOM 578 C C . GLN A 1 73 ? 11.397 -3.641 -8.909 1.00 85.75 73 GLN A C 1
ATOM 580 O O . GLN A 1 73 ? 12.028 -4.301 -9.735 1.00 85.75 73 GLN A O 1
ATOM 585 N N . LEU A 1 74 ? 10.403 -2.818 -9.260 1.00 85.38 74 LEU A N 1
ATOM 586 C CA . LEU A 1 74 ? 9.988 -2.619 -10.652 1.00 85.38 74 LEU A CA 1
ATOM 587 C C . LEU A 1 74 ? 11.089 -1.937 -11.472 1.00 85.38 74 LEU A C 1
ATOM 589 O O . LEU A 1 74 ? 11.383 -2.360 -12.586 1.00 85.38 74 LEU A O 1
ATOM 593 N N . LEU A 1 75 ? 11.737 -0.910 -10.913 1.00 86.00 75 LEU A N 1
ATOM 594 C CA . LEU A 1 75 ? 12.847 -0.215 -11.570 1.00 86.00 75 LEU A CA 1
ATOM 595 C C . LEU A 1 75 ? 14.043 -1.141 -11.802 1.00 86.00 75 LEU A C 1
ATOM 597 O O . LEU A 1 75 ? 14.742 -0.977 -12.800 1.00 86.00 75 LEU A O 1
ATOM 601 N N . ALA A 1 76 ? 14.270 -2.123 -10.927 1.00 92.50 76 ALA A N 1
ATOM 602 C CA . ALA A 1 76 ? 15.347 -3.094 -11.085 1.00 92.50 76 ALA A CA 1
ATOM 603 C C . ALA A 1 76 ? 15.219 -3.934 -12.371 1.00 92.50 76 ALA A C 1
ATOM 605 O O . ALA A 1 76 ? 16.241 -4.334 -12.922 1.00 92.50 76 ALA A O 1
ATOM 606 N N . VAL A 1 77 ? 13.995 -4.147 -12.871 1.00 93.56 77 VAL A N 1
ATOM 607 C CA . VAL A 1 77 ? 13.713 -4.879 -14.123 1.00 93.56 77 VAL A CA 1
ATOM 608 C C . VAL A 1 77 ? 14.056 -4.052 -15.370 1.00 93.56 77 VAL A C 1
ATOM 610 O O . VAL A 1 77 ? 14.321 -4.601 -16.440 1.00 93.56 77 VAL A O 1
ATOM 613 N N . LEU A 1 78 ? 14.049 -2.725 -15.241 1.00 91.50 78 LEU A N 1
ATOM 614 C CA . LEU A 1 78 ? 14.277 -1.794 -16.342 1.00 91.50 78 LEU A CA 1
ATOM 615 C C . LEU A 1 78 ? 15.771 -1.571 -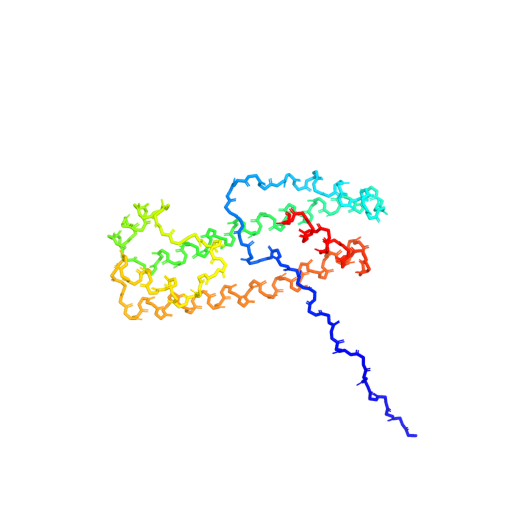16.594 1.00 91.50 78 LEU A C 1
ATOM 617 O O . LEU A 1 78 ? 16.563 -1.495 -15.644 1.00 91.50 78 LEU A O 1
ATOM 621 N N . THR A 1 79 ? 16.134 -1.370 -17.863 1.00 94.00 79 THR A N 1
ATOM 622 C CA . THR A 1 79 ? 17.471 -0.885 -18.237 1.00 94.00 79 THR A CA 1
ATOM 623 C C . THR A 1 79 ? 17.682 0.560 -17.760 1.00 94.00 79 THR A C 1
ATOM 625 O O . THR A 1 79 ? 16.704 1.266 -17.482 1.00 94.00 79 THR A O 1
ATOM 628 N N . PRO A 1 80 ? 18.933 1.046 -17.652 1.00 93.94 80 PRO A N 1
ATOM 629 C CA . PRO A 1 80 ? 19.204 2.436 -17.281 1.00 93.94 80 PRO A CA 1
ATOM 630 C C . PRO A 1 80 ? 18.450 3.461 -18.143 1.00 93.94 80 PRO A C 1
ATOM 632 O O . PRO A 1 80 ? 17.862 4.399 -17.608 1.00 93.94 80 PRO A O 1
ATOM 635 N N . GLU A 1 81 ? 18.380 3.245 -19.454 1.00 92.06 81 GLU A N 1
ATOM 636 C CA . GLU A 1 81 ? 17.697 4.117 -20.416 1.00 92.06 81 GLU A CA 1
ATOM 637 C C . GLU A 1 81 ? 16.180 4.110 -20.182 1.00 92.06 81 GLU A C 1
ATOM 639 O O . GLU A 1 81 ? 15.539 5.162 -20.119 1.00 92.06 81 GLU A O 1
ATOM 644 N N . GLN A 1 82 ? 15.603 2.927 -19.954 1.00 92.06 82 GLN A N 1
ATOM 645 C CA . GLN A 1 82 ? 14.189 2.781 -19.607 1.00 92.06 82 GLN A CA 1
ATOM 646 C C . GLN A 1 82 ? 13.857 3.457 -18.267 1.00 92.06 82 GLN A C 1
ATOM 648 O O . GLN A 1 82 ? 12.772 4.019 -18.116 1.00 92.06 82 GLN A O 1
ATOM 653 N N . ARG A 1 83 ? 14.780 3.462 -17.292 1.00 89.50 83 ARG A N 1
ATOM 654 C CA . ARG A 1 83 ? 14.595 4.181 -16.017 1.00 89.50 83 ARG A CA 1
ATOM 655 C C . ARG A 1 83 ? 14.571 5.693 -16.205 1.00 89.50 83 ARG A C 1
ATOM 657 O O . ARG A 1 83 ? 13.782 6.352 -15.531 1.00 89.50 83 ARG A O 1
ATOM 664 N N . ILE A 1 84 ? 15.407 6.236 -17.088 1.00 88.56 84 ILE A N 1
ATOM 665 C CA . ILE A 1 84 ? 15.398 7.669 -17.422 1.00 88.56 84 ILE A CA 1
ATOM 666 C C . ILE A 1 84 ? 14.044 8.028 -18.039 1.00 88.56 84 ILE A C 1
ATOM 668 O O . ILE A 1 84 ? 13.336 8.885 -17.511 1.00 88.56 84 ILE A O 1
ATOM 672 N N . ARG A 1 85 ? 13.609 7.268 -19.050 1.00 86.12 85 ARG A N 1
ATOM 673 C CA . ARG A 1 85 ? 12.306 7.464 -19.699 1.00 86.12 85 ARG A CA 1
ATOM 674 C C . ARG A 1 85 ? 11.138 7.341 -18.717 1.00 86.12 85 ARG A C 1
ATOM 676 O O . ARG A 1 85 ? 10.204 8.136 -18.737 1.00 86.12 85 ARG A O 1
ATOM 683 N N . TRP A 1 86 ? 11.204 6.389 -17.788 1.00 84.31 86 TRP A N 1
ATOM 684 C CA . TRP A 1 86 ? 10.227 6.260 -16.705 1.00 84.31 86 TRP A CA 1
ATOM 685 C C . TRP A 1 86 ? 10.157 7.500 -15.803 1.00 84.31 86 TRP A C 1
ATOM 687 O O . TRP A 1 86 ? 9.073 7.885 -15.359 1.00 84.31 86 TRP A O 1
ATOM 697 N N . GLN A 1 87 ? 11.298 8.127 -15.501 1.00 82.81 87 GLN A N 1
ATOM 698 C CA . GLN A 1 87 ? 11.333 9.346 -14.695 1.00 82.81 87 GLN A CA 1
ATOM 699 C C . GLN A 1 87 ? 10.707 10.533 -15.428 1.00 82.81 87 GLN A C 1
ATOM 701 O O . GLN A 1 87 ? 9.973 11.286 -14.793 1.00 82.81 87 GLN A O 1
ATOM 706 N N . GLU A 1 88 ? 10.935 10.664 -16.733 1.00 83.81 88 GLU A N 1
ATOM 707 C CA . GLU A 1 88 ? 10.334 11.702 -17.585 1.00 83.81 88 GLU A CA 1
ATOM 708 C C . GLU A 1 88 ? 8.816 11.530 -17.717 1.00 83.81 88 GLU A C 1
ATOM 710 O O . GLU A 1 88 ? 8.052 12.496 -17.691 1.00 83.81 88 GLU A O 1
ATOM 715 N N . LEU A 1 89 ? 8.362 10.277 -17.772 1.00 79.88 89 LEU A N 1
ATOM 716 C CA . LEU A 1 89 ? 6.948 9.917 -17.817 1.00 79.88 89 LEU A CA 1
ATOM 717 C C . LEU A 1 89 ? 6.233 10.064 -16.462 1.00 79.88 89 LEU A C 1
ATOM 719 O O . LEU A 1 89 ? 5.002 9.929 -16.408 1.00 79.88 89 LEU A O 1
ATOM 723 N N . ARG A 1 90 ? 6.945 10.348 -15.353 1.00 68.19 90 ARG A N 1
ATOM 724 C CA . ARG A 1 90 ? 6.303 10.552 -14.042 1.00 68.19 90 ARG A CA 1
ATOM 725 C C . ARG A 1 90 ? 5.377 11.766 -14.088 1.00 68.19 90 ARG A C 1
ATOM 727 O O . ARG A 1 90 ? 5.808 12.904 -13.971 1.00 68.19 90 ARG A O 1
ATOM 734 N N . GLY A 1 91 ? 4.078 11.485 -14.168 1.00 65.56 91 GLY A N 1
ATOM 735 C CA . GLY A 1 91 ? 3.006 12.484 -14.210 1.00 65.56 91 GLY A CA 1
ATOM 736 C C . GLY A 1 91 ? 2.197 12.475 -15.507 1.00 65.56 91 GLY A C 1
ATOM 737 O O . GLY A 1 91 ? 1.117 13.055 -15.521 1.00 65.56 91 GLY A O 1
ATOM 738 N N . GLN A 1 92 ? 2.682 11.787 -16.545 1.00 67.19 92 GLN A N 1
ATOM 739 C CA . GLN A 1 92 ? 2.024 11.670 -17.854 1.00 67.19 92 GLN A CA 1
ATOM 740 C C . GLN A 1 92 ? 1.321 10.318 -18.051 1.00 67.19 92 GLN A C 1
ATOM 742 O O . GLN A 1 92 ? 0.468 10.181 -18.921 1.00 67.19 92 GLN A O 1
ATOM 747 N N . GLY A 1 93 ? 1.686 9.314 -17.250 1.00 62.34 93 GLY A N 1
ATOM 748 C CA . GLY A 1 93 ? 1.064 7.995 -17.279 1.00 62.34 93 GLY A CA 1
ATOM 749 C C . GLY A 1 93 ? -0.182 7.864 -16.403 1.00 62.34 93 GLY A C 1
ATOM 750 O O . GLY A 1 93 ? -0.450 8.736 -15.566 1.00 62.34 93 GLY A O 1
ATOM 751 N N . PRO A 1 94 ? -0.894 6.728 -16.533 1.00 62.03 94 PRO A N 1
ATOM 752 C CA . PRO A 1 94 ? -2.013 6.386 -15.676 1.00 62.03 94 PRO A CA 1
ATOM 753 C C . PRO A 1 94 ? -1.590 6.501 -14.224 1.00 62.03 94 PRO A C 1
ATOM 755 O O . PRO A 1 94 ? -0.563 5.951 -13.794 1.00 62.03 94 PRO A O 1
ATOM 758 N N . ARG A 1 95 ? -2.378 7.226 -13.440 1.00 63.44 95 ARG A N 1
ATOM 759 C CA . ARG A 1 95 ? -2.140 7.260 -12.010 1.00 63.44 95 ARG A CA 1
ATOM 760 C C . ARG A 1 95 ? -2.430 5.857 -11.493 1.00 63.44 95 ARG A C 1
ATOM 762 O O . ARG A 1 95 ? -3.387 5.199 -11.880 1.00 63.44 95 ARG A O 1
ATOM 769 N N . TRP A 1 96 ? -1.663 5.420 -10.500 1.00 53.50 96 TRP A N 1
ATOM 770 C CA . TRP A 1 96 ? -1.974 4.203 -9.732 1.00 53.50 96 TRP A CA 1
ATOM 771 C C . TRP A 1 96 ? -3.385 4.213 -9.109 1.00 53.50 96 TRP A C 1
ATOM 773 O O . TRP A 1 96 ? -3.874 3.177 -8.666 1.00 53.50 96 TRP A O 1
ATOM 783 N N . GLN A 1 97 ? -3.985 5.405 -9.065 1.00 50.25 97 GLN A N 1
ATOM 784 C CA . GLN A 1 97 ? -5.322 5.747 -8.599 1.00 50.25 97 GLN A CA 1
ATOM 785 C C . GLN A 1 97 ? -6.423 5.512 -9.608 1.00 50.25 97 GLN A C 1
ATOM 787 O O . GLN A 1 97 ? -7.573 5.555 -9.192 1.00 50.25 97 GLN A O 1
ATOM 792 N N . ASP A 1 98 ? -6.099 5.335 -10.887 1.00 53.94 98 ASP A N 1
ATOM 793 C CA . ASP A 1 98 ? -7.105 5.184 -11.928 1.00 53.94 98 ASP A CA 1
ATOM 794 C C . ASP A 1 98 ? -7.722 3.801 -11.727 1.00 53.94 98 ASP A C 1
ATOM 796 O O . ASP A 1 98 ? -7.184 2.782 -12.165 1.00 53.94 98 ASP A O 1
ATOM 800 N N . VAL A 1 99 ? -8.778 3.780 -10.908 1.00 45.47 99 VAL A N 1
ATOM 801 C CA . VAL A 1 99 ? -9.465 2.578 -10.415 1.00 45.47 99 VAL A CA 1
ATOM 802 C C . VAL A 1 99 ? -10.114 1.830 -11.576 1.00 45.47 99 VAL A C 1
ATOM 804 O O . VAL A 1 99 ? -10.256 0.612 -11.512 1.00 45.47 99 VAL A O 1
ATOM 807 N N . ASP A 1 100 ? -10.430 2.563 -12.642 1.00 49.88 100 ASP A N 1
ATOM 808 C CA . ASP A 1 100 ? -11.037 2.045 -13.861 1.00 49.88 100 ASP A CA 1
ATOM 809 C C . ASP A 1 100 ? -10.013 1.354 -14.772 1.00 49.88 100 ASP A C 1
ATOM 811 O O . ASP A 1 100 ? -10.386 0.491 -15.562 1.00 49.88 100 ASP A O 1
ATOM 815 N N . MET A 1 101 ? -8.715 1.659 -14.624 1.00 62.44 101 MET A N 1
ATOM 816 C CA . MET A 1 101 ? -7.677 1.031 -15.435 1.00 62.44 101 MET A CA 1
ATOM 817 C C . MET A 1 101 ? -7.257 -0.313 -14.841 1.00 62.44 101 MET A C 1
ATOM 819 O O . MET A 1 101 ? -6.626 -0.396 -13.777 1.00 62.44 101 MET A O 1
ATOM 823 N N . GLY A 1 102 ? -7.563 -1.379 -15.577 1.00 73.31 102 GLY A N 1
ATOM 824 C CA . GLY A 1 102 ? -7.145 -2.733 -15.240 1.00 73.31 102 GLY A CA 1
ATOM 825 C C . GLY A 1 102 ? -5.620 -2.885 -15.216 1.00 73.31 102 GLY A C 1
ATOM 826 O O . GLY A 1 102 ? -4.879 -2.153 -15.870 1.00 73.31 102 GLY A O 1
ATOM 827 N N . LEU A 1 103 ? -5.130 -3.884 -14.474 1.00 76.31 103 LEU A N 1
ATOM 828 C CA . LEU A 1 103 ? -3.697 -4.201 -14.410 1.00 76.31 103 LEU A CA 1
ATOM 829 C C . LEU A 1 103 ? -3.095 -4.414 -15.808 1.00 76.31 103 LEU A C 1
ATOM 831 O O . LEU A 1 103 ? -2.023 -3.897 -16.095 1.00 76.31 103 LEU A O 1
ATOM 835 N N . GLU A 1 104 ? -3.796 -5.150 -16.665 1.00 80.12 104 GLU A N 1
ATOM 836 C CA . GLU A 1 104 ? -3.333 -5.486 -18.015 1.00 80.12 104 GLU A CA 1
ATOM 837 C C . GLU A 1 104 ? -3.260 -4.263 -18.932 1.00 80.12 104 GLU A C 1
ATOM 839 O O . GLU A 1 104 ? -2.293 -4.095 -19.668 1.00 80.12 104 GLU A O 1
ATOM 844 N N . GLU A 1 105 ? -4.217 -3.347 -18.819 1.00 80.25 105 GLU A N 1
ATOM 845 C CA . GLU A 1 105 ? -4.214 -2.086 -19.561 1.00 80.25 105 GLU A CA 1
ATOM 846 C C . GLU A 1 105 ? -3.049 -1.184 -19.126 1.00 80.25 105 GLU A C 1
ATOM 848 O O . GLU A 1 105 ? -2.337 -0.616 -19.955 1.00 80.25 105 GLU A O 1
ATOM 853 N N . ARG A 1 106 ? -2.763 -1.143 -17.820 1.00 81.56 106 ARG A N 1
ATOM 854 C CA . ARG A 1 106 ? -1.600 -0.428 -17.283 1.00 81.56 106 ARG A CA 1
ATOM 855 C C . ARG A 1 106 ? -0.278 -1.030 -17.756 1.00 81.56 106 ARG A C 1
ATOM 857 O O . ARG A 1 106 ? 0.640 -0.287 -18.100 1.00 81.56 106 ARG A O 1
ATOM 864 N N . LEU A 1 107 ? -0.175 -2.360 -17.775 1.00 83.44 107 LEU A N 1
ATOM 865 C CA . LEU A 1 107 ? 1.005 -3.058 -18.288 1.00 83.44 107 LEU A CA 1
ATOM 866 C C . LEU A 1 107 ? 1.185 -2.817 -19.788 1.00 83.44 107 LEU A C 1
ATOM 868 O O . LEU A 1 107 ? 2.309 -2.575 -20.215 1.0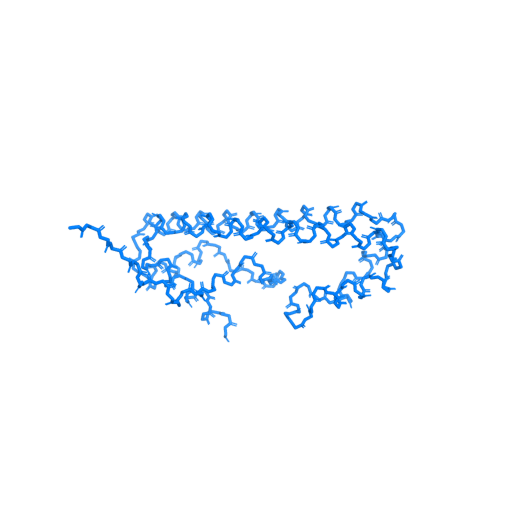0 83.44 107 LEU A O 1
ATOM 872 N N . SER A 1 108 ? 0.097 -2.799 -20.561 1.00 85.75 108 SER A N 1
ATOM 873 C CA . SER A 1 108 ? 0.121 -2.450 -21.984 1.00 85.75 108 SER A CA 1
ATOM 874 C C . SER A 1 108 ? 0.621 -1.021 -22.206 1.00 85.75 108 SER A C 1
ATOM 876 O O . SER A 1 108 ? 1.431 -0.781 -23.103 1.00 85.75 108 SER A O 1
ATOM 878 N N . TRP A 1 109 ? 0.192 -0.067 -21.372 1.00 85.44 109 TRP A N 1
ATOM 879 C CA . TRP A 1 109 ? 0.700 1.302 -21.440 1.00 85.44 109 TRP A CA 1
ATOM 880 C C . TRP A 1 109 ? 2.204 1.360 -21.132 1.00 85.44 109 TRP A C 1
ATOM 882 O O . TRP A 1 109 ? 2.953 1.963 -21.897 1.00 85.44 109 TRP A O 1
ATOM 892 N N . TRP A 1 110 ? 2.685 0.684 -20.079 1.00 85.38 110 TRP A N 1
ATOM 893 C CA . TRP A 1 110 ? 4.127 0.624 -19.783 1.00 85.38 110 TRP A CA 1
ATOM 894 C C . TRP A 1 110 ? 4.935 -0.085 -20.856 1.00 85.38 110 TRP A C 1
ATOM 896 O O . TRP A 1 110 ? 6.035 0.367 -21.160 1.00 85.38 110 TRP A O 1
ATOM 906 N N . GLN A 1 111 ? 4.396 -1.153 -21.442 1.00 90.00 111 GLN A N 1
ATOM 907 C CA . GLN A 1 111 ? 5.031 -1.844 -22.553 1.00 90.00 111 GLN A CA 1
ATOM 908 C C . GLN A 1 111 ? 5.292 -0.876 -23.700 1.00 90.00 111 GLN A C 1
ATOM 910 O O . GLN A 1 111 ? 6.429 -0.763 -24.143 1.00 90.00 111 GLN A O 1
ATOM 915 N N . SER A 1 112 ? 4.266 -0.143 -24.139 1.00 88.88 112 SER A N 1
ATOM 916 C CA . SER A 1 112 ? 4.407 0.817 -25.233 1.00 88.88 112 SER A CA 1
ATOM 917 C C . SER A 1 112 ? 5.286 2.012 -24.857 1.00 88.88 112 SER A C 1
ATOM 919 O O . SER A 1 112 ? 6.048 2.498 -25.689 1.00 88.88 112 SER A O 1
ATOM 921 N N . ALA A 1 113 ? 5.181 2.505 -23.622 1.00 86.75 113 ALA A N 1
ATOM 922 C CA . ALA A 1 113 ? 5.865 3.720 -23.198 1.00 86.75 113 ALA A CA 1
ATOM 923 C C . ALA A 1 113 ? 7.361 3.510 -22.915 1.00 86.75 113 ALA A C 1
ATOM 925 O O . ALA A 1 113 ? 8.141 4.448 -23.067 1.00 86.75 113 ALA A O 1
ATOM 926 N N . LEU A 1 114 ? 7.768 2.308 -22.501 1.00 89.31 114 LEU A N 1
ATOM 927 C CA . LEU A 1 114 ? 9.150 1.984 -22.122 1.00 89.31 114 LEU A CA 1
ATOM 928 C C . LEU A 1 114 ? 9.806 0.959 -23.050 1.00 89.31 114 LEU A C 1
ATOM 930 O O . LEU A 1 114 ? 10.969 0.628 -22.835 1.00 89.31 114 LEU A O 1
ATOM 934 N N . ASP A 1 115 ? 9.071 0.467 -24.047 1.00 91.94 115 ASP A N 1
ATOM 935 C CA . ASP A 1 115 ? 9.501 -0.616 -24.933 1.00 91.94 115 ASP A CA 1
ATOM 936 C C . ASP A 1 115 ? 9.945 -1.856 -24.135 1.00 91.94 115 ASP A C 1
ATOM 938 O O . ASP A 1 115 ? 11.090 -2.307 -24.186 1.00 91.94 115 ASP A O 1
ATOM 942 N N . LEU A 1 116 ? 9.046 -2.346 -23.272 1.00 91.69 116 LEU A N 1
ATOM 943 C CA . LEU A 1 116 ? 9.343 -3.483 -22.399 1.00 91.69 116 LEU A CA 1
ATOM 944 C C . LEU A 1 116 ? 9.353 -4.788 -23.189 1.00 91.69 116 LEU A C 1
ATOM 946 O O . LEU A 1 116 ? 8.405 -5.104 -23.913 1.00 91.69 116 LEU A O 1
ATOM 950 N N . SER A 1 117 ? 10.376 -5.607 -22.954 1.00 94.25 117 SER A N 1
ATOM 951 C CA . SER A 1 117 ? 10.407 -6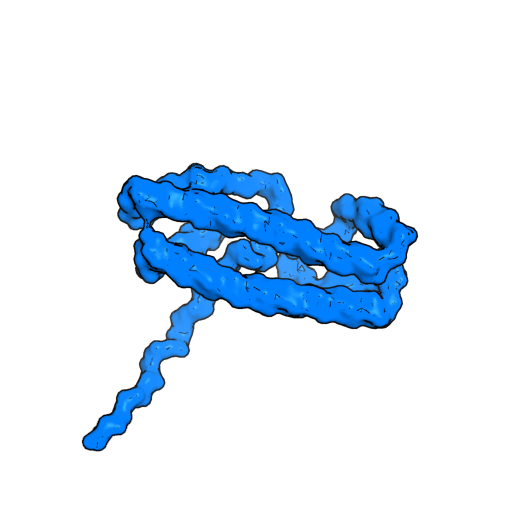.965 -23.484 1.00 94.25 117 SER A CA 1
ATOM 952 C C . SER A 1 117 ? 9.356 -7.856 -22.807 1.00 94.25 117 SER A C 1
ATOM 954 O O . SER A 1 117 ? 8.894 -7.602 -21.690 1.00 94.25 117 SER A O 1
ATOM 956 N N . GLN A 1 118 ? 9.015 -8.972 -23.454 1.00 92.94 118 GLN A N 1
ATOM 957 C CA . GLN A 1 118 ? 8.083 -9.951 -22.884 1.00 92.94 118 GLN A CA 1
ATOM 958 C C . GLN A 1 118 ? 8.591 -10.553 -21.563 1.00 92.94 118 GLN A C 1
ATOM 960 O O . GLN A 1 118 ? 7.798 -10.805 -20.654 1.00 92.94 118 GLN A O 1
ATOM 965 N N . SER A 1 119 ? 9.908 -10.736 -21.415 1.00 93.12 119 SER A N 1
ATOM 966 C CA . SER A 1 119 ? 10.495 -11.218 -20.161 1.00 93.12 119 SER A CA 1
ATOM 967 C C . SER A 1 119 ? 10.393 -10.175 -19.045 1.00 93.12 119 SER A C 1
ATOM 969 O O . SER A 1 119 ? 10.027 -10.524 -17.922 1.00 93.12 119 SER A O 1
ATOM 971 N N . GLN A 1 120 ? 10.620 -8.892 -19.354 1.00 92.06 120 GLN A N 1
ATOM 972 C CA . GLN A 1 120 ? 10.444 -7.795 -18.398 1.00 92.06 120 GLN A CA 1
ATOM 973 C C . GLN A 1 120 ? 8.982 -7.678 -17.946 1.00 92.06 120 GLN A C 1
ATOM 975 O O . GLN A 1 120 ? 8.711 -7.552 -16.751 1.00 92.06 120 GLN A O 1
ATOM 980 N N . LEU A 1 121 ? 8.025 -7.789 -18.872 1.00 90.62 121 LEU A N 1
ATOM 981 C CA . LEU A 1 121 ? 6.595 -7.772 -18.548 1.00 90.62 121 LEU A CA 1
ATOM 982 C C . LEU A 1 121 ? 6.174 -8.943 -17.667 1.00 90.62 121 LEU A C 1
ATOM 984 O O . LEU A 1 121 ? 5.417 -8.746 -16.715 1.00 90.62 121 LEU A O 1
ATOM 988 N N . ALA A 1 122 ? 6.665 -10.150 -17.951 1.00 91.31 122 ALA A N 1
ATOM 989 C CA . ALA A 1 122 ? 6.391 -11.317 -17.121 1.00 91.31 122 ALA A CA 1
ATOM 990 C C . ALA A 1 122 ? 6.903 -11.112 -15.685 1.00 91.31 122 ALA A C 1
ATOM 992 O O . ALA A 1 122 ? 6.165 -11.354 -14.727 1.00 91.31 122 ALA A O 1
ATOM 993 N N . GLN A 1 123 ? 8.123 -10.586 -15.534 1.00 91.75 123 GLN A N 1
ATOM 994 C CA . GLN A 1 123 ? 8.720 -10.309 -14.229 1.00 91.75 123 GLN A CA 1
ATOM 995 C C . GLN A 1 123 ? 7.957 -9.218 -13.462 1.00 91.75 123 GLN A C 1
ATOM 997 O O . GLN A 1 123 ? 7.646 -9.393 -12.283 1.00 91.75 123 GLN A O 1
ATOM 1002 N N . ILE A 1 124 ? 7.580 -8.126 -14.134 1.00 87.88 124 ILE A N 1
ATOM 1003 C CA . ILE A 1 124 ? 6.758 -7.056 -13.552 1.00 87.88 124 ILE A CA 1
ATOM 1004 C C . ILE A 1 124 ? 5.392 -7.599 -13.110 1.00 87.88 124 ILE A C 1
ATOM 1006 O O . ILE A 1 124 ? 4.945 -7.321 -11.994 1.00 87.88 124 ILE A O 1
ATOM 1010 N N . ARG A 1 125 ? 4.726 -8.408 -13.946 1.00 87.00 125 ARG A N 1
ATOM 1011 C CA . ARG A 1 125 ? 3.429 -9.016 -13.610 1.00 87.00 125 ARG A CA 1
ATOM 1012 C C . ARG A 1 125 ? 3.545 -9.891 -12.361 1.00 87.00 125 ARG A C 1
ATOM 1014 O O . ARG A 1 125 ? 2.714 -9.770 -11.460 1.00 87.00 125 ARG A O 1
ATOM 1021 N N . GLN A 1 126 ? 4.590 -10.712 -12.272 1.00 89.00 126 GLN A N 1
ATOM 1022 C CA . GLN A 1 126 ? 4.850 -11.558 -11.108 1.00 89.00 126 GLN A CA 1
ATOM 1023 C C . GLN A 1 126 ? 5.074 -10.728 -9.834 1.00 89.00 126 GLN A C 1
ATOM 1025 O O . GLN A 1 126 ? 4.450 -11.005 -8.808 1.00 89.00 126 GLN A O 1
ATOM 1030 N N . GLN A 1 127 ? 5.901 -9.680 -9.896 1.00 85.50 127 GLN A N 1
ATOM 1031 C CA . GLN A 1 127 ? 6.153 -8.793 -8.753 1.00 85.50 127 GLN A CA 1
ATOM 1032 C C . GLN A 1 127 ? 4.867 -8.102 -8.271 1.00 85.50 127 GLN A C 1
ATOM 1034 O O . GLN A 1 127 ? 4.599 -8.051 -7.070 1.00 85.50 127 GLN A O 1
ATOM 1039 N N . LEU A 1 128 ? 4.018 -7.628 -9.190 1.00 84.38 128 LEU A N 1
ATOM 1040 C CA . LEU A 1 128 ? 2.738 -6.998 -8.846 1.00 84.38 128 LEU A CA 1
ATOM 1041 C C . LEU A 1 128 ? 1.743 -7.987 -8.228 1.00 84.38 128 LEU A C 1
ATOM 1043 O O . LEU A 1 128 ? 1.043 -7.642 -7.272 1.00 84.38 128 LEU A O 1
ATOM 1047 N N . GLN A 1 129 ? 1.685 -9.220 -8.736 1.00 84.75 129 GLN A N 1
ATOM 1048 C CA . GLN A 1 129 ? 0.868 -10.281 -8.147 1.00 84.75 129 GLN A CA 1
ATOM 1049 C C . GLN A 1 129 ? 1.342 -10.622 -6.731 1.00 84.75 129 GLN A C 1
ATOM 1051 O O . GLN A 1 129 ? 0.527 -10.669 -5.808 1.00 84.75 129 GLN A O 1
ATOM 1056 N N . GLN A 1 130 ? 2.652 -10.777 -6.530 1.00 83.69 130 GLN A N 1
ATOM 1057 C CA . GLN A 1 130 ? 3.232 -11.031 -5.213 1.00 83.69 130 GLN A CA 1
ATOM 1058 C C . GLN A 1 130 ? 2.932 -9.887 -4.237 1.00 83.69 130 GLN A C 1
ATOM 1060 O O . GLN A 1 130 ? 2.468 -10.134 -3.121 1.00 83.69 130 GLN A O 1
ATOM 1065 N N . ALA A 1 131 ? 3.110 -8.637 -4.667 1.00 81.88 131 ALA A N 1
ATOM 1066 C CA . ALA A 1 131 ? 2.802 -7.462 -3.861 1.00 81.88 131 ALA A CA 1
ATOM 1067 C C . ALA A 1 131 ? 1.312 -7.390 -3.489 1.00 81.88 131 ALA A C 1
ATOM 1069 O O . ALA A 1 131 ? 0.968 -7.043 -2.357 1.00 81.88 131 ALA A O 1
ATOM 1070 N N . ARG A 1 132 ? 0.410 -7.766 -4.405 1.00 81.50 132 ARG A N 1
ATOM 1071 C CA . ARG A 1 132 ? -1.033 -7.842 -4.132 1.00 81.50 132 ARG A CA 1
ATOM 1072 C C . ARG A 1 132 ? -1.353 -8.904 -3.081 1.00 81.50 132 ARG A C 1
ATOM 1074 O O . ARG A 1 132 ? -2.113 -8.613 -2.157 1.00 81.50 132 ARG A O 1
ATOM 1081 N N . SER A 1 133 ? -0.762 -10.091 -3.185 1.00 80.44 133 SER A N 1
ATOM 1082 C CA . SER A 1 133 ? -0.943 -11.171 -2.208 1.00 80.44 133 SER A CA 1
ATOM 1083 C C . SER A 1 133 ? -0.417 -10.777 -0.824 1.00 80.44 133 SER A C 1
ATOM 1085 O O . SER A 1 133 ? -1.119 -10.926 0.176 1.00 80.44 133 SER A O 1
ATOM 1087 N N . GLN A 1 134 ? 0.770 -10.170 -0.754 1.00 81.06 134 GLN A N 1
ATOM 1088 C CA . GLN A 1 134 ? 1.325 -9.642 0.497 1.00 81.06 134 GLN A CA 1
ATOM 1089 C C . GLN A 1 134 ? 0.450 -8.528 1.083 1.00 81.06 134 GLN A C 1
ATOM 1091 O O . GLN A 1 134 ? 0.197 -8.489 2.289 1.00 81.06 134 GLN A O 1
ATOM 1096 N N . ALA A 1 135 ? -0.073 -7.632 0.242 1.00 77.50 135 ALA A N 1
ATOM 1097 C CA . ALA A 1 135 ? -1.007 -6.605 0.682 1.00 77.50 135 ALA A CA 1
ATOM 1098 C C . ALA A 1 135 ? -2.287 -7.222 1.265 1.00 77.50 135 ALA A C 1
ATOM 1100 O O . ALA A 1 135 ? -2.768 -6.743 2.288 1.00 77.50 135 ALA A O 1
ATOM 1101 N N . GLN A 1 136 ? -2.821 -8.292 0.670 1.00 79.19 136 GLN A N 1
ATOM 1102 C CA . GLN A 1 136 ? -3.984 -9.010 1.202 1.00 79.19 136 GLN A CA 1
ATOM 1103 C C . GLN A 1 136 ? -3.711 -9.660 2.561 1.00 79.19 136 GLN A C 1
ATOM 1105 O O . GLN A 1 136 ? -4.520 -9.508 3.473 1.00 79.19 136 GLN A O 1
ATOM 1110 N N . GLN A 1 137 ? -2.564 -10.312 2.738 1.00 80.81 137 GLN A N 1
ATOM 1111 C CA . GLN A 1 137 ? -2.194 -10.909 4.026 1.00 80.81 137 GLN A CA 1
ATOM 1112 C C . GLN A 1 137 ? -2.050 -9.846 5.118 1.00 80.81 137 GLN A C 1
ATOM 1114 O O . GLN A 1 137 ? -2.609 -9.970 6.206 1.00 80.81 137 GLN A O 1
ATOM 1119 N N . THR A 1 138 ? -1.381 -8.737 4.805 1.00 82.12 138 THR A N 1
ATOM 1120 C CA . THR A 1 138 ? -1.238 -7.632 5.760 1.00 82.12 138 THR A CA 1
ATOM 1121 C C . THR A 1 138 ? -2.560 -6.949 6.066 1.00 82.12 138 THR A C 1
ATOM 1123 O O . THR A 1 138 ? -2.746 -6.494 7.185 1.00 82.12 138 THR A O 1
ATOM 1126 N N . ARG A 1 139 ? -3.512 -6.892 5.124 1.00 79.75 139 ARG A N 1
ATOM 1127 C CA . ARG A 1 139 ? -4.869 -6.404 5.428 1.00 79.75 139 ARG A CA 1
ATOM 1128 C C . ARG A 1 139 ? -5.508 -7.210 6.539 1.00 79.75 139 ARG A C 1
ATOM 1130 O O . ARG A 1 139 ? -6.080 -6.616 7.443 1.00 79.75 139 ARG A O 1
ATOM 1137 N N . ALA A 1 140 ? -5.425 -8.534 6.447 1.00 79.81 140 ALA A N 1
ATOM 1138 C CA . ALA A 1 140 ? -6.009 -9.418 7.443 1.00 79.81 140 ALA A CA 1
ATOM 1139 C C . ALA A 1 140 ? -5.341 -9.216 8.812 1.00 79.81 140 ALA A C 1
ATOM 1141 O O . ALA A 1 140 ? -6.039 -9.031 9.802 1.00 79.81 140 ALA A O 1
ATOM 1142 N N . GLN A 1 141 ? -4.007 -9.137 8.848 1.00 85.00 141 GLN A N 1
ATOM 1143 C CA . GLN A 1 141 ? -3.248 -8.871 10.078 1.00 85.00 141 GLN A CA 1
ATOM 1144 C C . GLN A 1 141 ? -3.604 -7.514 10.698 1.00 85.00 141 GLN A C 1
ATOM 1146 O O . GLN A 1 141 ? -4.002 -7.449 11.855 1.00 85.00 141 GLN A O 1
ATOM 1151 N N . ARG A 1 142 ? -3.561 -6.431 9.911 1.00 86.38 142 ARG A N 1
ATOM 1152 C CA . ARG A 1 142 ? -3.900 -5.079 10.387 1.00 86.38 142 ARG A CA 1
ATOM 1153 C C . ARG A 1 142 ? -5.355 -4.960 10.821 1.00 86.38 142 ARG A C 1
ATOM 1155 O O . ARG A 1 142 ? -5.661 -4.175 11.708 1.00 86.38 142 ARG A O 1
ATOM 1162 N N . ARG A 1 143 ? -6.259 -5.725 10.207 1.00 84.38 143 ARG A N 1
ATOM 1163 C CA . ARG A 1 143 ? -7.648 -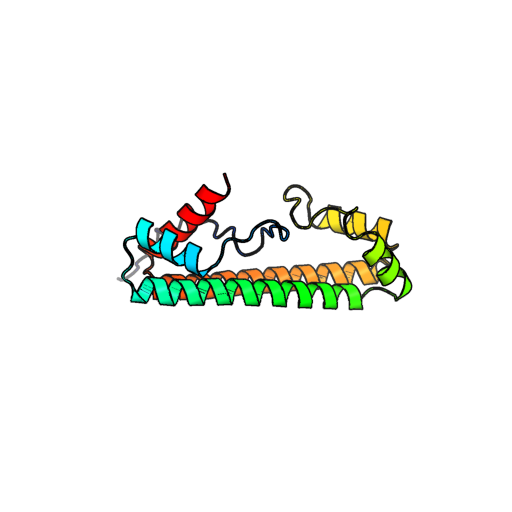5.804 10.657 1.00 84.38 143 ARG A CA 1
ATOM 1164 C C . ARG A 1 143 ? -7.741 -6.452 12.037 1.00 84.38 143 ARG A C 1
ATOM 1166 O O . ARG A 1 143 ? -8.401 -5.884 12.894 1.00 84.38 143 ARG A O 1
ATOM 1173 N N . ALA A 1 144 ? -7.057 -7.571 12.259 1.00 84.88 144 ALA A N 1
ATOM 1174 C CA . ALA A 1 144 ? -7.036 -8.226 13.565 1.00 84.88 144 ALA A CA 1
ATOM 1175 C C . ALA A 1 144 ? -6.432 -7.320 14.657 1.00 84.88 144 ALA A C 1
ATOM 1177 O O . ALA A 1 144 ? -6.980 -7.225 15.749 1.00 84.88 144 ALA A O 1
ATOM 1178 N N . GLU A 1 145 ? -5.353 -6.594 14.351 1.00 88.00 145 GLU A N 1
ATOM 1179 C CA . GLU A 1 145 ? -4.769 -5.597 15.263 1.00 88.00 145 GLU A CA 1
ATOM 1180 C C . GLU A 1 145 ? -5.752 -4.462 15.586 1.00 88.00 145 GLU A C 1
ATOM 1182 O O . GLU A 1 145 ? -5.912 -4.092 16.746 1.00 88.00 145 GLU A O 1
ATOM 1187 N N . LEU A 1 146 ? -6.456 -3.934 14.579 1.00 87.94 146 LEU A N 1
ATOM 1188 C CA . LEU A 1 146 ? -7.476 -2.907 14.786 1.00 87.94 146 LEU A CA 1
ATOM 1189 C C . LEU A 1 146 ? -8.620 -3.418 15.673 1.00 87.94 146 LEU A C 1
ATOM 1191 O O . LEU A 1 146 ? -9.066 -2.711 16.574 1.00 87.94 146 LEU A O 1
ATOM 1195 N N . GLU A 1 147 ? -9.080 -4.644 15.427 1.00 88.50 147 GLU A N 1
ATOM 1196 C CA . GLU A 1 147 ? -10.101 -5.314 16.236 1.00 88.50 147 GLU A CA 1
ATOM 1197 C C . GLU A 1 147 ? -9.637 -5.513 17.686 1.00 88.50 147 GLU A C 1
ATOM 1199 O O . GLU A 1 147 ? -10.444 -5.347 18.595 1.00 88.50 147 GLU A O 1
ATOM 1204 N N . ALA A 1 148 ? -8.349 -5.774 17.926 1.00 88.75 148 ALA A N 1
ATOM 1205 C CA . ALA A 1 148 ? -7.796 -5.872 19.277 1.00 88.75 148 ALA A CA 1
ATOM 1206 C C . ALA A 1 148 ? -7.775 -4.525 20.026 1.00 88.75 148 ALA A C 1
ATOM 1208 O O . ALA A 1 148 ? -7.937 -4.506 21.243 1.00 88.75 148 ALA A O 1
ATOM 1209 N N . ILE A 1 149 ? -7.606 -3.403 19.317 1.00 89.12 149 ILE A N 1
ATOM 1210 C CA . ILE A 1 149 ? -7.587 -2.054 19.912 1.00 89.12 149 ILE A CA 1
ATOM 1211 C C . ILE A 1 149 ? -9.005 -1.608 20.285 1.00 89.12 149 ILE A C 1
ATOM 1213 O O . ILE A 1 149 ? -9.252 -1.167 21.406 1.00 89.12 149 ILE A O 1
ATOM 1217 N N . VAL A 1 150 ? -9.948 -1.689 19.341 1.00 87.31 150 VAL A N 1
ATOM 1218 C CA . VAL A 1 150 ? -11.272 -1.056 19.503 1.00 87.31 150 VAL A CA 1
ATOM 1219 C C . VAL A 1 150 ? -12.421 -2.041 19.728 1.00 87.31 150 VAL A C 1
ATOM 1221 O O . VAL A 1 150 ? -13.540 -1.616 20.017 1.00 87.31 150 VAL A O 1
ATOM 1224 N N . GLY A 1 151 ? -12.171 -3.344 19.609 1.00 88.00 151 GLY A N 1
ATOM 1225 C CA . GLY A 1 151 ? -13.194 -4.389 19.580 1.00 88.00 151 GLY A CA 1
ATOM 1226 C C . GLY A 1 151 ? -13.799 -4.587 18.185 1.00 88.00 151 GLY A C 1
ATOM 1227 O O . GLY A 1 151 ? -13.863 -3.660 17.372 1.00 88.00 151 GLY A O 1
ATOM 1228 N N . THR A 1 152 ? -14.278 -5.802 17.905 1.00 83.00 152 THR A N 1
ATOM 1229 C CA . THR A 1 152 ? -14.801 -6.211 16.587 1.00 83.00 152 THR A CA 1
ATOM 1230 C C . THR A 1 152 ? -15.910 -5.289 16.067 1.00 83.00 152 THR A C 1
ATOM 1232 O O . THR A 1 152 ? -15.840 -4.820 14.928 1.00 83.00 152 THR A O 1
ATOM 1235 N N . ASP A 1 153 ? -16.882 -4.942 16.915 1.00 82.88 153 ASP A N 1
ATOM 1236 C CA . ASP A 1 153 ? -18.023 -4.101 16.526 1.00 82.88 153 ASP A CA 1
ATOM 1237 C C . ASP A 1 153 ? -17.592 -2.682 16.126 1.00 82.88 153 ASP A C 1
ATOM 1239 O O . ASP A 1 153 ? -18.082 -2.108 15.148 1.00 82.88 153 ASP A O 1
ATOM 1243 N N . LYS A 1 154 ? -16.631 -2.096 16.853 1.00 83.31 154 LYS A N 1
ATOM 1244 C CA . LYS A 1 154 ? -16.130 -0.748 16.551 1.00 83.31 154 LYS A CA 1
ATOM 1245 C C . LYS A 1 154 ? -15.172 -0.760 15.360 1.00 83.31 154 LYS A C 1
ATOM 1247 O O . LYS A 1 154 ? -15.173 0.200 14.594 1.00 83.31 154 LYS A O 1
ATOM 1252 N N . ALA A 1 155 ? -14.414 -1.835 15.142 1.00 79.88 155 ALA A N 1
ATOM 1253 C CA . ALA A 1 155 ? -13.521 -1.965 13.990 1.00 79.88 155 ALA A CA 1
ATOM 1254 C C . ALA A 1 155 ? -14.288 -1.956 12.658 1.00 79.88 155 ALA A C 1
ATOM 1256 O O . ALA A 1 155 ? -13.874 -1.288 11.707 1.00 79.88 155 ALA A O 1
ATOM 1257 N N . GLN A 1 156 ? -15.447 -2.618 12.598 1.00 79.38 156 GLN A N 1
ATOM 1258 C CA . GLN A 1 156 ? -16.321 -2.554 11.425 1.00 79.38 156 GLN A CA 1
ATOM 1259 C C . GLN A 1 156 ? -16.839 -1.130 11.188 1.00 79.38 156 GLN A C 1
ATOM 1261 O O . GLN A 1 156 ? -16.790 -0.620 10.067 1.00 79.38 156 GLN A O 1
ATOM 1266 N N . ARG A 1 157 ? -17.235 -0.437 12.258 1.00 76.69 157 ARG A N 1
ATOM 1267 C CA . ARG A 1 157 ? -17.663 0.962 12.179 1.00 76.69 157 ARG A CA 1
ATOM 1268 C C . ARG A 1 157 ? -16.527 1.892 11.728 1.00 76.69 157 ARG A C 1
ATOM 1270 O O . ARG A 1 157 ? -16.788 2.822 10.969 1.00 76.69 157 ARG A O 1
ATOM 1277 N N . ILE A 1 158 ? -15.26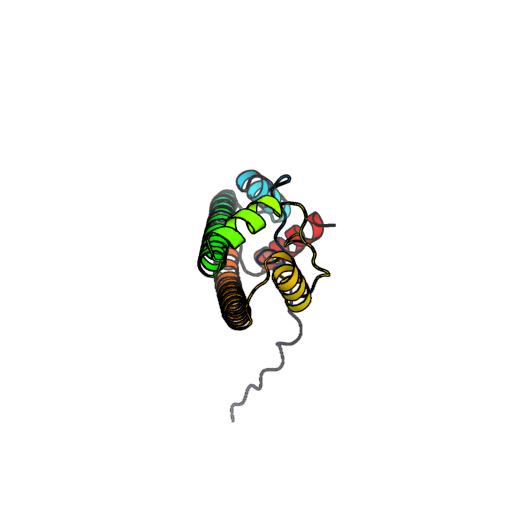7 1.643 12.107 1.00 77.06 158 ILE A N 1
ATOM 1278 C CA . ILE A 1 158 ? -14.103 2.385 11.574 1.00 77.06 158 ILE A CA 1
ATOM 1279 C C . ILE A 1 158 ? -14.006 2.236 10.053 1.00 77.06 158 ILE A C 1
ATOM 1281 O O . ILE A 1 158 ? -13.747 3.226 9.365 1.00 77.06 158 ILE A O 1
ATOM 1285 N N . ALA A 1 159 ? -14.232 1.034 9.514 1.00 71.69 159 ALA A N 1
ATOM 1286 C CA . ALA A 1 159 ? -14.212 0.811 8.068 1.00 71.69 159 ALA A CA 1
ATOM 1287 C C . ALA A 1 159 ? -15.317 1.613 7.356 1.00 71.69 159 ALA A C 1
ATOM 1289 O O . ALA A 1 159 ? -15.050 2.298 6.369 1.00 71.69 159 ALA A O 1
ATOM 1290 N N . GLU A 1 160 ? -16.531 1.626 7.909 1.00 73.31 160 GLU A N 1
ATOM 1291 C CA . GLU A 1 160 ? -17.644 2.428 7.386 1.00 73.31 160 GLU A CA 1
ATOM 1292 C C . GLU A 1 160 ? -17.379 3.939 7.478 1.00 73.31 160 GLU A C 1
ATOM 1294 O O . GLU A 1 160 ? -17.670 4.691 6.544 1.00 73.31 160 GLU A O 1
ATOM 1299 N N . TRP A 1 161 ? -16.799 4.399 8.589 1.00 78.56 161 TRP A N 1
ATOM 1300 C CA . TRP A 1 161 ? -16.387 5.791 8.776 1.00 78.56 161 TRP A CA 1
ATOM 1301 C C . TRP A 1 161 ? -15.345 6.218 7.736 1.00 78.56 161 TRP A C 1
ATOM 1303 O O . TRP A 1 161 ? -15.459 7.292 7.141 1.00 78.56 161 TRP A O 1
ATOM 1313 N N . ALA A 1 162 ? -14.360 5.358 7.474 1.00 70.88 162 ALA A N 1
ATOM 1314 C CA . ALA A 1 162 ? -13.325 5.571 6.470 1.00 70.88 162 ALA A CA 1
ATOM 1315 C C . ALA A 1 162 ? -13.889 5.645 5.038 1.00 70.88 162 ALA A C 1
ATOM 1317 O O . ALA A 1 162 ? -13.386 6.416 4.217 1.00 70.88 162 ALA A O 1
ATOM 1318 N N . ASP A 1 163 ? -14.936 4.878 4.733 1.00 67.94 163 ASP A N 1
ATOM 1319 C CA . ASP A 1 163 ? -15.596 4.891 3.425 1.00 67.94 163 ASP A CA 1
ATOM 1320 C C . ASP A 1 163 ? -16.510 6.103 3.227 1.00 67.94 163 ASP A C 1
ATOM 1322 O O . ASP A 1 163 ? -16.523 6.679 2.138 1.00 67.94 163 ASP A O 1
ATOM 1326 N N . ARG A 1 164 ? -17.212 6.567 4.271 1.00 70.38 164 ARG A N 1
ATOM 1327 C CA . ARG A 1 164 ? -18.014 7.803 4.188 1.00 70.38 164 ARG A CA 1
ATOM 1328 C C . ARG A 1 164 ? -17.174 9.033 3.873 1.00 70.38 164 ARG A C 1
ATOM 1330 O O . ARG A 1 164 ? -17.640 9.892 3.145 1.00 70.38 164 ARG A O 1
ATOM 1337 N N . ARG A 1 165 ? -15.940 9.117 4.381 1.00 64.50 165 ARG A N 1
ATOM 1338 C CA . ARG A 1 165 ? -15.042 10.261 4.120 1.00 64.50 165 ARG A CA 1
ATOM 1339 C C . ARG A 1 165 ? -14.480 10.322 2.701 1.00 64.50 165 ARG A C 1
ATOM 1341 O O . ARG A 1 165 ? -13.789 11.285 2.383 1.00 64.50 165 ARG A O 1
ATOM 1348 N N . ARG A 1 166 ? -14.682 9.276 1.898 1.00 55.12 166 ARG A N 1
ATOM 1349 C CA . ARG A 1 166 ? -14.222 9.213 0.505 1.00 55.12 166 ARG A CA 1
ATOM 1350 C C . ARG A 1 166 ? -15.281 9.645 -0.505 1.00 55.12 166 ARG A C 1
ATOM 1352 O O . ARG A 1 166 ? -14.932 9.797 -1.671 1.00 55.12 166 ARG A O 1
ATOM 1359 N N . ARG A 1 167 ? -16.531 9.790 -0.068 1.00 55.06 167 ARG A N 1
ATOM 1360 C CA . ARG A 1 167 ? -17.621 10.376 -0.851 1.00 55.06 167 ARG A CA 1
ATOM 1361 C C . ARG A 1 167 ? -17.688 11.867 -0.561 1.00 55.06 167 ARG A C 1
ATOM 1363 O O . ARG A 1 167 ? -18.024 12.603 -1.505 1.00 55.06 167 ARG A O 1
#

Radius of gyration: 19.9 Å; chains: 1; bounding box: 45×54×51 Å